Protein AF-A0A4Y8K8I5-F1 (afdb_monomer_lite)

Secondary structure (DSSP, 8-state):
----SSGGGGGGGGGTTPPPHHHHHHHHHHHHHHHHHHHHHHHHHTT--

Foldseek 3Di:
DFDPDDPLNVVGPVSPPDDDVVVVVVVVVVVVVVVVVVVVVVVVVVVPD

pLDDT: mean 87.89, std 15.42, range [50.62, 98.56]

Structure (mmCIF, N/CA/C/O backbone):
data_AF-A0A4Y8K8I5-F1
#
_entry.id   AF-A0A4Y8K8I5-F1
#
loop_
_atom_site.group_PDB
_atom_site.id
_atom_site.type_symbol
_atom_site.label_atom_id
_atom_site.label_alt_id
_atom_site.label_comp_id
_atom_site.label_asym_id
_atom_site.label_entity_id
_atom_site.label_seq_id
_atom_site.pdbx_PDB_ins_code
_atom_site.Cartn_x
_atom_site.Cartn_y
_atom_site.Cartn_z
_atom_site.occupancy
_atom_site.B_iso_or_equiv
_atom_site.auth_seq_id
_atom_site.auth_comp_id
_atom_site.auth_asym_id
_atom_site.auth_atom_id
_atom_site.pdbx_PDB_model_num
ATOM 1 N N . MET A 1 1 ? 0.009 2.840 -13.418 1.00 89.69 1 MET A N 1
ATOM 2 C CA . MET A 1 1 ? 0.948 3.953 -13.143 1.00 89.69 1 MET A CA 1
ATOM 3 C C . MET A 1 1 ? 2.372 3.449 -13.361 1.00 89.69 1 MET A C 1
ATOM 5 O O . MET A 1 1 ? 2.600 2.275 -13.109 1.00 89.69 1 MET A O 1
ATOM 9 N N . ILE A 1 2 ? 3.304 4.290 -13.824 1.00 95.38 2 ILE A N 1
ATOM 10 C CA . ILE A 1 2 ? 4.739 3.948 -13.855 1.00 95.38 2 ILE A CA 1
ATOM 11 C C . ILE A 1 2 ? 5.341 4.216 -12.473 1.00 95.38 2 ILE A C 1
ATOM 13 O O . ILE A 1 2 ? 5.219 5.328 -11.951 1.00 95.38 2 ILE A O 1
ATOM 17 N N . ALA A 1 3 ? 5.997 3.216 -11.886 1.00 96.81 3 ALA A N 1
ATOM 18 C CA . ALA A 1 3 ? 6.663 3.352 -10.597 1.00 96.81 3 ALA A CA 1
ATOM 19 C C . ALA A 1 3 ? 7.944 4.195 -10.726 1.00 96.81 3 ALA A C 1
ATOM 21 O O . ALA A 1 3 ? 8.830 3.882 -11.516 1.00 96.81 3 ALA A O 1
ATOM 22 N N . LYS A 1 4 ? 8.056 5.260 -9.921 1.00 96.94 4 LYS A N 1
ATOM 23 C CA . LYS A 1 4 ? 9.219 6.174 -9.912 1.00 96.94 4 LYS A CA 1
ATOM 24 C C . LYS A 1 4 ? 10.142 5.993 -8.702 1.00 96.94 4 LYS A C 1
ATOM 26 O O . LYS A 1 4 ? 11.181 6.641 -8.627 1.00 96.94 4 LYS A O 1
ATOM 31 N N . ARG A 1 5 ? 9.739 5.181 -7.720 1.00 95.44 5 ARG A N 1
ATOM 32 C CA . ARG A 1 5 ? 10.461 4.942 -6.460 1.00 95.44 5 ARG A CA 1
ATOM 33 C C . ARG A 1 5 ? 10.303 3.487 -6.010 1.00 95.44 5 ARG A C 1
ATOM 35 O O . ARG A 1 5 ? 9.422 2.778 -6.495 1.00 95.44 5 ARG A O 1
ATOM 42 N N . GLY A 1 6 ? 11.115 3.089 -5.029 1.00 95.31 6 GLY A N 1
ATOM 43 C CA . GLY A 1 6 ? 11.059 1.764 -4.408 1.00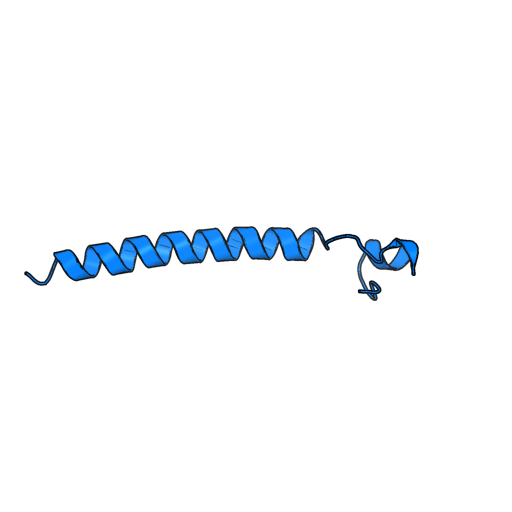 95.31 6 GLY A CA 1
ATOM 44 C C . GLY A 1 6 ? 11.559 0.646 -5.326 1.00 95.31 6 GLY A C 1
ATOM 45 O O . GLY A 1 6 ? 12.150 0.893 -6.369 1.00 95.31 6 GLY A O 1
ATOM 46 N N . ARG A 1 7 ? 11.322 -0.612 -4.940 1.00 96.62 7 ARG A N 1
ATOM 47 C CA . ARG A 1 7 ? 11.771 -1.773 -5.735 1.00 96.62 7 ARG A CA 1
ATOM 48 C C . ARG A 1 7 ? 11.008 -1.918 -7.056 1.00 96.62 7 ARG A C 1
ATOM 50 O O . ARG A 1 7 ? 11.576 -2.385 -8.036 1.00 96.62 7 ARG A O 1
ATOM 57 N N . ALA A 1 8 ? 9.752 -1.471 -7.102 1.00 96.06 8 ALA A N 1
ATOM 58 C CA . ALA A 1 8 ? 8.924 -1.519 -8.307 1.00 96.06 8 ALA A CA 1
ATOM 59 C C . ALA A 1 8 ? 9.441 -0.609 -9.437 1.00 96.06 8 ALA A C 1
ATOM 61 O O . ALA A 1 8 ? 9.152 -0.860 -10.604 1.00 96.06 8 ALA A O 1
ATOM 62 N N . SER A 1 9 ? 10.244 0.422 -9.140 1.00 96.62 9 SER A N 1
ATOM 63 C CA . SER A 1 9 ? 10.822 1.259 -10.198 1.00 96.62 9 SER A CA 1
ATOM 64 C C . SER A 1 9 ? 11.929 0.560 -10.993 1.00 96.62 9 SER A C 1
ATOM 66 O O . SER A 1 9 ? 12.259 1.016 -12.082 1.00 96.62 9 SER A O 1
ATOM 68 N N . TYR A 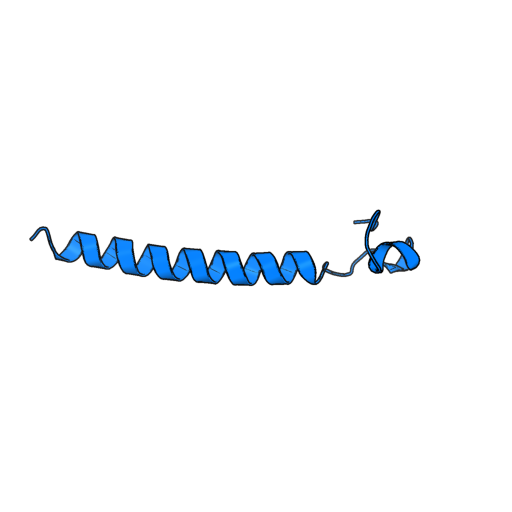1 10 ? 12.490 -0.555 -10.507 1.00 97.19 10 TYR A N 1
ATOM 69 C CA . TYR A 1 10 ? 13.529 -1.306 -11.230 1.00 97.19 10 TYR A CA 1
ATOM 70 C C . TYR A 1 10 ? 13.000 -1.996 -12.491 1.00 97.19 10 TYR A C 1
ATOM 72 O O . TYR A 1 10 ? 13.768 -2.305 -13.398 1.00 97.19 10 TYR A O 1
ATOM 80 N N . THR A 1 11 ? 11.692 -2.245 -12.561 1.00 95.94 11 THR A N 1
ATOM 81 C CA . THR A 1 11 ? 11.065 -2.985 -13.662 1.00 95.94 11 THR A CA 1
ATOM 82 C C . THR A 1 11 ? 10.520 -2.091 -14.780 1.00 95.94 11 THR A C 1
ATOM 84 O O . THR A 1 11 ? 10.066 -2.618 -15.796 1.00 95.94 11 THR A O 1
ATOM 87 N N . GLY A 1 12 ? 10.575 -0.762 -14.624 1.00 94.38 12 GLY A N 1
ATOM 88 C CA . GLY A 1 12 ? 10.105 0.200 -15.627 1.00 94.38 12 GLY A CA 1
ATOM 89 C C . GLY A 1 12 ? 8.648 -0.042 -16.034 1.00 94.38 12 GLY A C 1
ATOM 90 O O . GLY A 1 12 ? 7.784 -0.245 -15.178 1.00 94.38 12 GLY A O 1
ATOM 91 N N . ASP A 1 13 ? 8.388 -0.085 -17.342 1.00 97.19 13 ASP A N 1
ATOM 92 C CA . ASP A 1 13 ? 7.044 -0.278 -17.907 1.00 97.19 13 ASP A CA 1
ATOM 93 C C . ASP A 1 13 ? 6.385 -1.598 -17.492 1.00 97.19 13 ASP A C 1
ATOM 95 O O . ASP A 1 13 ? 5.160 -1.685 -17.448 1.00 97.19 13 ASP A O 1
ATOM 99 N N . ARG A 1 14 ? 7.166 -2.613 -17.091 1.00 95.88 14 ARG A N 1
ATOM 100 C CA . ARG A 1 14 ? 6.611 -3.889 -16.607 1.00 95.88 14 ARG A CA 1
ATOM 101 C C . ARG A 1 14 ? 5.851 -3.751 -15.283 1.00 95.88 14 ARG A C 1
ATOM 103 O O . ARG A 1 14 ? 5.067 -4.630 -14.951 1.00 95.88 14 ARG A O 1
ATOM 110 N N . ALA A 1 15 ? 6.058 -2.667 -14.530 1.00 95.69 15 ALA A N 1
ATOM 111 C CA . ALA A 1 15 ? 5.287 -2.393 -13.316 1.00 95.69 15 ALA A CA 1
ATOM 112 C C . ALA A 1 15 ? 3.858 -1.898 -13.614 1.00 95.69 15 ALA A C 1
ATOM 114 O O . ALA A 1 15 ? 2.993 -1.943 -12.738 1.00 95.69 15 ALA A O 1
ATOM 115 N N . ILE A 1 16 ? 3.581 -1.413 -14.830 1.00 97.19 16 ILE A N 1
ATOM 116 C CA . ILE A 1 16 ? 2.254 -0.913 -15.204 1.00 97.19 16 ILE A CA 1
ATOM 117 C C . ILE A 1 16 ? 1.230 -2.054 -15.098 1.00 97.19 16 ILE A C 1
ATOM 119 O O . ILE A 1 16 ? 1.510 -3.194 -15.452 1.00 97.19 16 ILE A O 1
ATOM 123 N N . GLY A 1 17 ? 0.038 -1.744 -14.583 1.00 96.38 17 GLY A N 1
ATOM 124 C CA . GLY A 1 17 ? -1.045 -2.717 -14.396 1.00 96.38 17 GLY A CA 1
ATOM 125 C C . GLY A 1 17 ? -0.990 -3.492 -13.077 1.00 96.38 17 GLY A C 1
ATOM 126 O O . GLY A 1 17 ? -1.962 -4.157 -12.741 1.00 96.38 17 GLY A O 1
ATOM 127 N N . HIS A 1 18 ? 0.085 -3.359 -12.295 1.00 96.25 18 HIS A N 1
ATOM 128 C CA . HIS A 1 18 ? 0.201 -3.983 -10.978 1.00 96.25 18 HIS A CA 1
ATOM 129 C C . HIS A 1 18 ? -0.172 -2.988 -9.874 1.00 96.25 18 HIS A C 1
ATOM 131 O O . HIS A 1 18 ? 0.258 -1.832 -9.889 1.00 96.25 18 HIS A O 1
ATOM 137 N N . VAL A 1 19 ? -0.979 -3.436 -8.910 1.00 96.56 19 VAL A N 1
ATOM 138 C CA . VAL A 1 19 ? -1.300 -2.655 -7.708 1.00 96.56 19 VAL A CA 1
ATOM 139 C C . VAL A 1 19 ? -0.053 -2.560 -6.832 1.00 96.56 19 VAL A C 1
ATOM 141 O O . VAL A 1 19 ? 0.626 -3.561 -6.606 1.00 96.56 19 VAL A O 1
ATOM 144 N N . ASP A 1 20 ? 0.247 -1.361 -6.330 1.00 96.19 20 ASP A N 1
ATOM 145 C CA . ASP A 1 20 ? 1.335 -1.186 -5.371 1.00 96.19 20 ASP A CA 1
ATOM 146 C C . ASP A 1 20 ? 0.960 -1.853 -4.031 1.00 96.19 20 ASP A C 1
ATOM 148 O O . ASP A 1 20 ? -0.071 -1.509 -3.441 1.00 96.19 20 ASP A O 1
ATOM 152 N N . PRO A 1 21 ? 1.762 -2.805 -3.521 1.00 96.56 21 PRO A N 1
ATOM 153 C CA . PRO A 1 21 ? 1.429 -3.518 -2.291 1.00 96.56 21 PRO A CA 1
ATOM 154 C C . PRO A 1 21 ? 1.436 -2.602 -1.059 1.00 96.56 21 PRO A C 1
ATOM 156 O O . PRO A 1 21 ? 0.687 -2.852 -0.117 1.00 96.56 21 PRO A O 1
ATOM 159 N N . GLY A 1 22 ? 2.234 -1.526 -1.060 1.00 96.38 22 GLY A N 1
ATOM 160 C CA . 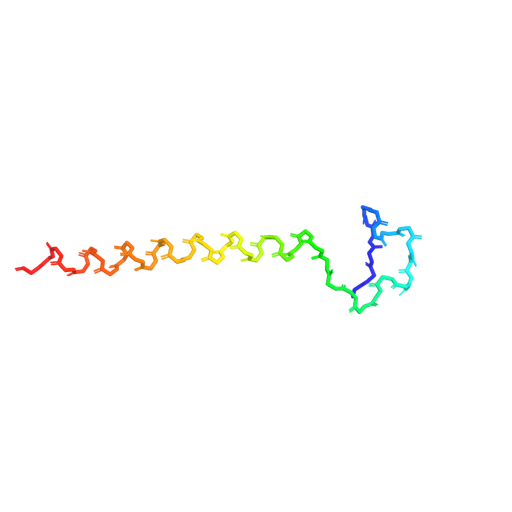GLY A 1 22 ? 2.227 -0.527 0.009 1.00 96.38 22 GLY A CA 1
ATOM 161 C C . GLY A 1 22 ? 0.913 0.251 0.045 1.00 96.38 22 GLY A C 1
ATOM 162 O O . GLY A 1 22 ? 0.308 0.388 1.104 1.00 96.38 22 GLY A O 1
ATOM 163 N N . ALA A 1 23 ? 0.418 0.681 -1.116 1.00 97.00 23 ALA A N 1
ATOM 164 C CA . ALA A 1 23 ? -0.893 1.309 -1.243 1.00 97.00 23 ALA A CA 1
ATOM 165 C C . ALA A 1 23 ? -2.022 0.369 -0.788 1.00 97.00 23 ALA A C 1
ATOM 167 O O . ALA A 1 23 ? -2.911 0.800 -0.053 1.00 97.00 23 ALA A O 1
ATOM 168 N N . ARG A 1 24 ? -1.955 -0.925 -1.142 1.00 98.25 24 ARG A N 1
ATOM 169 C CA . ARG A 1 24 ? -2.917 -1.930 -0.658 1.00 98.25 24 ARG A CA 1
ATOM 170 C C . ARG A 1 24 ? -2.877 -2.091 0.866 1.00 98.25 24 ARG A C 1
ATOM 172 O O . ARG A 1 24 ? -3.924 -2.254 1.482 1.00 98.25 24 ARG A O 1
ATOM 179 N N . ALA A 1 25 ? -1.705 -2.033 1.493 1.00 98.56 25 ALA A N 1
ATOM 180 C CA . ALA A 1 25 ? -1.608 -2.086 2.952 1.00 98.56 25 ALA A CA 1
AT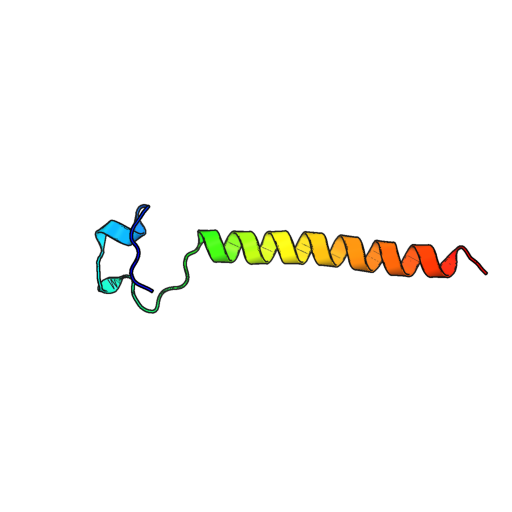OM 181 C C . ALA A 1 25 ? -2.278 -0.870 3.620 1.00 98.56 25 ALA A C 1
ATOM 183 O O . ALA A 1 25 ? -3.004 -1.036 4.598 1.00 98.56 25 ALA A O 1
ATOM 184 N N . ILE A 1 26 ? -2.095 0.332 3.060 1.00 98.50 26 ILE A N 1
ATOM 185 C CA . ILE A 1 26 ? -2.747 1.554 3.556 1.00 98.50 26 ILE A CA 1
ATOM 186 C C . ILE A 1 26 ? -4.271 1.466 3.440 1.00 98.50 26 ILE A C 1
ATOM 188 O O . ILE A 1 26 ? -4.962 1.848 4.378 1.00 98.50 26 ILE A O 1
ATOM 192 N N . GLU A 1 27 ? -4.799 0.928 2.338 1.00 98.50 27 GLU A N 1
ATOM 193 C CA . GLU A 1 27 ? -6.239 0.671 2.190 1.00 98.50 27 GLU A CA 1
ATOM 194 C C . GLU A 1 27 ? -6.777 -0.191 3.342 1.00 98.50 27 GLU A C 1
ATOM 196 O O . GLU A 1 27 ? -7.769 0.172 3.969 1.00 98.50 27 GLU A O 1
ATOM 201 N N . VAL A 1 28 ? -6.093 -1.295 3.669 1.00 98.38 28 VAL A N 1
ATOM 202 C CA . VAL A 1 28 ? -6.490 -2.185 4.772 1.00 98.38 28 VAL A CA 1
ATOM 203 C C . VAL A 1 28 ? -6.460 -1.454 6.114 1.00 98.38 28 VAL A C 1
ATOM 205 O O . VAL A 1 28 ? -7.396 -1.576 6.901 1.00 98.38 28 VAL A O 1
ATOM 208 N N . TRP A 1 29 ? -5.411 -0.675 6.384 1.00 98.38 29 TRP A N 1
ATOM 209 C CA . TRP A 1 29 ? -5.296 0.076 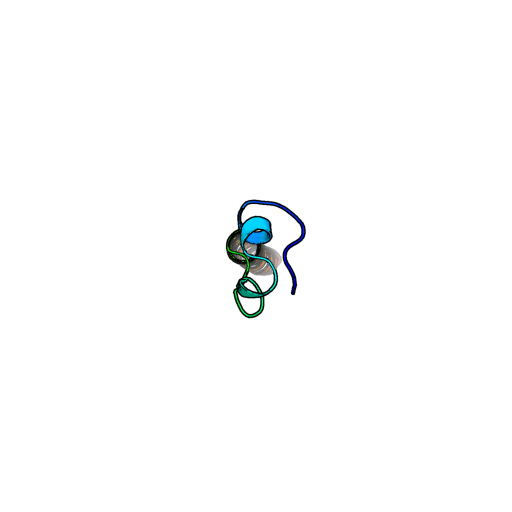7.638 1.00 98.38 29 TRP A CA 1
ATOM 210 C C . TRP A 1 29 ? -6.390 1.131 7.780 1.00 98.38 29 TRP A C 1
ATOM 212 O O . TRP A 1 29 ? -7.003 1.238 8.839 1.00 98.38 29 TRP A O 1
ATOM 222 N N . LEU A 1 30 ? -6.659 1.889 6.717 1.00 98.19 30 LEU A N 1
ATOM 223 C CA . LEU A 1 30 ? -7.722 2.891 6.716 1.00 98.19 30 LEU A CA 1
ATOM 224 C C . LEU A 1 30 ? -9.101 2.247 6.871 1.00 98.19 30 LEU A C 1
ATOM 226 O O . LEU A 1 30 ? -9.924 2.783 7.606 1.00 98.19 30 LEU A O 1
ATOM 230 N N . GLY A 1 31 ? -9.330 1.087 6.249 1.00 97.44 31 GLY A N 1
ATOM 231 C CA . GLY A 1 31 ? -10.551 0.305 6.437 1.00 97.44 31 GLY A CA 1
ATOM 232 C C . GLY A 1 31 ? -10.766 -0.096 7.898 1.00 97.44 31 GLY A C 1
ATOM 233 O O . GLY A 1 31 ? -11.842 0.132 8.437 1.00 97.44 31 GLY A O 1
ATOM 234 N N . ALA A 1 32 ? -9.726 -0.597 8.569 1.00 97.25 32 ALA A N 1
ATOM 235 C CA . ALA A 1 32 ? -9.808 -0.955 9.986 1.00 97.25 32 ALA A CA 1
ATOM 236 C C . ALA A 1 32 ? -10.071 0.264 10.890 1.00 97.25 32 ALA A C 1
ATOM 238 O O . ALA A 1 32 ? -10.864 0.192 11.826 1.00 97.25 32 ALA A O 1
ATOM 239 N N . ILE A 1 33 ? -9.434 1.406 10.608 1.00 97.12 33 ILE A N 1
ATOM 240 C CA . ILE A 1 33 ? -9.681 2.655 11.347 1.00 97.12 33 ILE A CA 1
ATOM 241 C C . ILE A 1 33 ? -11.129 3.121 11.149 1.00 97.12 33 ILE A C 1
ATOM 243 O O . ILE A 1 33 ? -11.778 3.533 12.108 1.00 97.12 33 ILE A O 1
ATOM 247 N N . HIS A 1 34 ? -11.639 3.051 9.918 1.00 96.50 34 HIS A N 1
ATOM 248 C CA . HIS A 1 34 ? -13.020 3.403 9.601 1.00 96.50 34 HIS A CA 1
ATOM 249 C C . HIS A 1 34 ? -14.014 2.508 10.345 1.00 96.50 34 HIS A C 1
ATOM 251 O O . HIS A 1 34 ? -14.926 3.017 10.986 1.00 96.50 34 HIS A O 1
ATOM 257 N N . GLU A 1 35 ? -13.796 1.192 10.325 1.00 95.00 35 GLU A N 1
ATOM 258 C CA . GLU A 1 35 ? -14.625 0.217 11.037 1.00 95.00 35 GLU A CA 1
ATOM 259 C C . GLU A 1 35 ? -14.697 0.518 12.541 1.00 95.00 35 GLU A C 1
ATOM 261 O O . GLU A 1 35 ? -15.784 0.566 13.115 1.00 95.00 35 GLU A O 1
ATOM 266 N N . VAL A 1 36 ? -13.556 0.805 13.179 1.00 93.38 36 VAL A N 1
ATOM 267 C CA . VAL A 1 36 ? -13.524 1.186 14.600 1.00 93.38 36 VAL A CA 1
ATOM 268 C C . VAL A 1 36 ? -14.328 2.465 14.855 1.00 93.38 36 VAL A C 1
ATOM 270 O O . VAL A 1 36 ? -15.058 2.541 15.845 1.00 93.38 36 VAL A O 1
ATOM 273 N N . ASN A 1 37 ? -14.223 3.462 13.975 1.00 87.69 37 ASN A N 1
ATOM 274 C CA . ASN A 1 37 ? -14.929 4.734 14.133 1.00 87.69 37 ASN A CA 1
ATOM 275 C C . ASN A 1 37 ? -16.449 4.598 13.941 1.00 87.69 37 ASN A C 1
ATOM 277 O O . ASN A 1 37 ? -17.204 5.207 14.700 1.00 87.69 37 ASN A O 1
ATOM 281 N N . ASP A 1 38 ? -16.908 3.779 12.993 1.00 84.62 38 ASP A N 1
ATOM 282 C CA . ASP A 1 38 ? -18.339 3.523 12.771 1.00 84.62 38 ASP A CA 1
ATOM 283 C C . ASP A 1 38 ? -18.994 2.834 13.980 1.00 84.62 38 ASP A C 1
ATOM 285 O O . ASP A 1 38 ? -20.102 3.191 14.401 1.00 84.62 38 ASP A O 1
ATOM 289 N N . VAL A 1 39 ? -18.290 1.877 14.595 1.00 72.62 39 VAL A N 1
ATOM 290 C CA . VAL A 1 39 ? -18.747 1.201 15.823 1.00 72.62 39 VAL A CA 1
ATOM 291 C C . VAL A 1 39 ? -18.826 2.181 17.000 1.00 72.62 39 VAL A C 1
ATOM 293 O O . VAL A 1 39 ? -19.737 2.109 17.823 1.00 72.62 39 VAL A O 1
ATOM 296 N N . GLN A 1 40 ? -17.903 3.140 17.091 1.00 67.38 40 GLN A N 1
ATOM 297 C CA . GLN A 1 40 ? -17.961 4.164 18.137 1.00 67.38 40 GLN A CA 1
ATOM 298 C C . GLN A 1 40 ? -19.116 5.147 17.911 1.00 67.38 40 GLN A C 1
ATOM 300 O O . GLN A 1 40 ? -19.834 5.460 18.858 1.00 67.38 40 GLN A O 1
ATOM 305 N N . GLY A 1 41 ? -19.336 5.599 16.673 1.00 64.44 41 GLY A N 1
ATOM 306 C CA . GLY A 1 41 ? -20.415 6.534 16.340 1.00 64.44 41 GLY A CA 1
ATOM 307 C C . GLY A 1 41 ? -21.813 5.975 16.622 1.00 64.44 41 GLY A C 1
ATOM 308 O O . GLY A 1 41 ? -22.675 6.691 17.129 1.00 64.44 41 GLY A O 1
ATOM 309 N N . SER A 1 42 ? -22.017 4.681 16.369 1.00 61.69 42 SER A N 1
ATOM 310 C CA . SER A 1 42 ? -23.271 3.977 16.674 1.00 61.69 42 SER A CA 1
ATOM 311 C C . SER A 1 42 ? -23.507 3.804 18.182 1.00 61.69 42 SER A C 1
ATOM 313 O O . SER A 1 42 ? -24.618 4.044 18.654 1.00 61.69 42 SER A O 1
ATOM 315 N N . ASN A 1 43 ? -22.463 3.498 18.959 1.00 59.50 43 ASN A N 1
ATOM 316 C CA . ASN A 1 43 ? -22.564 3.385 20.419 1.00 59.50 43 ASN A CA 1
ATOM 317 C C . ASN A 1 43 ? -22.828 4.731 21.117 1.00 59.50 43 ASN A C 1
ATOM 319 O O . ASN A 1 43 ? -23.511 4.763 22.138 1.00 59.50 43 ASN A O 1
ATOM 323 N N . GLN A 1 44 ? -22.327 5.856 20.589 1.00 59.19 44 GLN A N 1
ATOM 324 C CA . GLN A 1 44 ? -22.610 7.173 21.181 1.00 59.19 44 GLN A CA 1
ATOM 325 C C . GLN A 1 44 ? -24.061 7.623 20.974 1.00 59.19 44 GLN A C 1
ATOM 327 O O . GLN A 1 44 ? -24.597 8.333 21.822 1.00 59.19 44 GLN A O 1
ATOM 332 N N . HIS A 1 45 ? -24.708 7.190 19.887 1.00 57.12 45 HIS A N 1
ATOM 333 C CA . HIS A 1 45 ? -26.111 7.511 19.616 1.00 57.12 45 HIS A CA 1
ATOM 334 C C . HIS A 1 45 ? -27.079 6.788 20.573 1.00 57.12 45 HIS A C 1
ATOM 336 O O . HIS A 1 45 ? -28.131 7.327 20.885 1.00 57.12 45 HIS A O 1
ATOM 342 N N . GLN A 1 46 ? -26.711 5.609 21.090 1.00 57.53 46 GLN A N 1
ATOM 343 C CA . GLN A 1 46 ? -27.540 4.825 22.024 1.00 57.53 46 GLN A CA 1
ATOM 344 C C . GLN A 1 46 ? -27.440 5.264 23.494 1.00 57.53 46 GLN A C 1
ATOM 346 O O . GLN A 1 46 ? -28.239 4.825 24.311 1.00 57.53 46 GLN A O 1
ATOM 351 N N . LEU A 1 47 ? -26.469 6.109 23.853 1.00 58.31 47 LEU A N 1
ATOM 352 C CA . LEU A 1 47 ? -26.278 6.589 25.231 1.00 58.31 47 LEU A CA 1
ATOM 353 C C . LEU A 1 47 ? -26.963 7.942 25.505 1.00 58.31 47 LEU A C 1
ATOM 355 O O . LEU A 1 47 ? -26.800 8.492 26.592 1.00 58.31 47 LEU A O 1
ATOM 359 N N . GLN A 1 48 ? -27.678 8.502 24.522 1.00 52.66 48 GLN A N 1
ATOM 360 C CA . GLN A 1 48 ? -28.364 9.800 24.619 1.00 52.66 48 GLN A CA 1
ATOM 361 C C . GLN A 1 48 ? 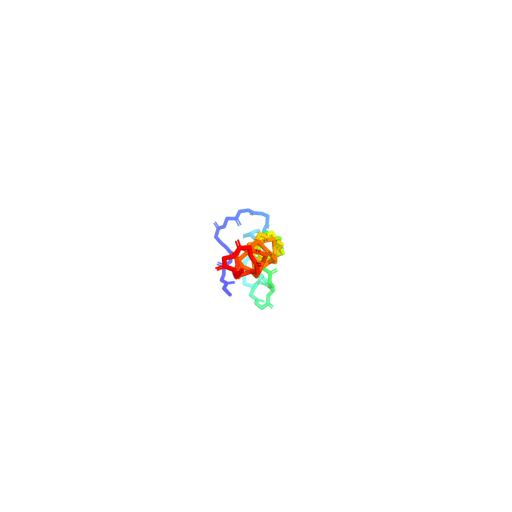-29.897 9.693 24.749 1.00 52.66 48 GLN A C 1
ATOM 363 O O . GLN A 1 48 ? -30.568 10.724 24.721 1.00 52.66 48 GLN A O 1
ATOM 368 N N . GLU A 1 49 ? -30.440 8.485 24.921 1.00 50.62 49 GLU A N 1
ATOM 369 C CA . GLU A 1 49 ? -31.858 8.216 25.228 1.00 50.62 49 GLU A CA 1
ATOM 370 C C . GLU A 1 49 ? -32.029 7.747 26.679 1.00 50.62 49 GLU A C 1
ATOM 372 O O . GLU A 1 49 ? -33.019 8.172 27.319 1.00 50.62 49 GLU A O 1
#

Radius of gyration: 18.67 Å; chains: 1; bounding box: 45×14×43 Å

Sequence (49 aa):
MIAKRGRASYTGDRAIGHVDPGARAIEVWLGAIHEVNDVQGSNQHQLQE